Protein AF-A0A7G8BKJ7-F1 (afdb_monomer_lite)

Organism: NCBI:txid2763107

Structure (mmCIF, N/CA/C/O backbone):
data_AF-A0A7G8BKJ7-F1
#
_entry.id   AF-A0A7G8BKJ7-F1
#
loop_
_atom_site.group_PDB
_atom_site.id
_atom_site.type_symbol
_atom_site.label_atom_id
_atom_site.label_alt_id
_atom_site.label_comp_id
_atom_site.label_asym_id
_atom_site.label_entity_id
_atom_site.label_seq_id
_atom_site.pdbx_PDB_ins_code
_atom_site.Cartn_x
_atom_site.Cartn_y
_atom_site.Cartn_z
_atom_site.occupancy
_atom_site.B_iso_or_equiv
_atom_site.auth_seq_id
_atom_site.auth_comp_id
_atom_site.auth_asym_id
_atom_site.auth_atom_id
_atom_site.pdbx_PDB_model_num
ATOM 1 N N . MET A 1 1 ? 34.989 32.539 24.417 1.00 46.91 1 MET A N 1
ATOM 2 C CA . MET A 1 1 ? 33.515 32.431 24.291 1.00 46.91 1 MET A CA 1
ATOM 3 C C . MET A 1 1 ? 33.079 32.485 22.816 1.00 46.91 1 MET A C 1
ATOM 5 O O . MET A 1 1 ? 32.398 33.415 22.418 1.00 46.91 1 MET A O 1
ATOM 9 N N . LYS A 1 2 ? 33.510 31.534 21.969 1.00 46.91 2 LYS A N 1
ATOM 10 C CA . LYS A 1 2 ? 33.136 31.483 20.531 1.00 46.91 2 LYS A CA 1
ATOM 11 C C . LYS A 1 2 ? 32.786 30.071 20.021 1.00 46.91 2 LYS A C 1
ATOM 13 O O . LYS A 1 2 ? 32.393 29.918 18.876 1.00 46.91 2 LYS A O 1
ATOM 18 N N . SER A 1 3 ? 32.888 29.046 20.874 1.00 49.91 3 SER A N 1
ATOM 19 C CA . SER A 1 3 ? 32.733 27.637 20.474 1.00 49.91 3 SER A CA 1
ATOM 20 C C . SER A 1 3 ? 31.307 27.086 20.613 1.00 49.91 3 SER A C 1
ATOM 22 O O . SER A 1 3 ? 31.060 25.953 20.224 1.00 49.91 3 SER A O 1
ATOM 24 N N . LEU A 1 4 ? 30.368 27.867 21.160 1.00 51.47 4 LEU A N 1
ATOM 25 C CA . LEU A 1 4 ? 28.982 27.428 21.386 1.00 51.47 4 LEU A CA 1
ATOM 26 C C . LEU A 1 4 ? 28.062 27.651 20.175 1.00 51.47 4 LEU A C 1
ATOM 28 O O . LEU A 1 4 ? 27.013 27.023 20.099 1.00 51.47 4 LEU A O 1
ATOM 32 N N . LEU A 1 5 ? 28.453 28.486 19.202 1.00 49.88 5 LEU A N 1
ATOM 33 C CA . LEU A 1 5 ? 27.612 28.771 18.030 1.00 49.88 5 LEU A CA 1
ATOM 34 C C . LEU A 1 5 ? 27.629 27.664 16.961 1.00 49.88 5 LEU A C 1
ATOM 36 O O . LEU A 1 5 ? 26.655 27.521 16.230 1.00 49.88 5 LEU A O 1
ATOM 40 N N . PHE A 1 6 ? 28.690 26.855 16.877 1.00 50.50 6 PHE A N 1
ATOM 41 C CA . PHE A 1 6 ? 28.794 25.812 15.845 1.00 50.50 6 PHE A CA 1
ATOM 42 C C . PHE A 1 6 ? 27.978 24.548 16.157 1.00 50.50 6 PHE A C 1
ATOM 44 O O . PHE A 1 6 ? 27.612 23.821 15.238 1.00 50.50 6 PHE A O 1
ATOM 51 N N . ALA A 1 7 ? 27.637 24.303 17.426 1.00 52.19 7 ALA A N 1
ATOM 52 C CA . ALA A 1 7 ? 26.852 23.131 17.815 1.00 52.19 7 ALA A CA 1
ATOM 53 C C . ALA A 1 7 ? 25.365 23.246 17.426 1.00 52.19 7 ALA A C 1
ATOM 55 O O . ALA A 1 7 ? 24.728 22.233 17.152 1.00 52.19 7 ALA A O 1
ATOM 56 N N . LEU A 1 8 ? 24.811 24.465 17.344 1.00 50.22 8 LEU A N 1
ATOM 57 C CA . LEU A 1 8 ? 23.392 24.658 17.009 1.00 50.22 8 LEU A CA 1
ATOM 58 C C . LEU A 1 8 ? 23.067 24.375 15.534 1.00 50.22 8 LEU A C 1
ATOM 60 O O . LEU A 1 8 ? 21.949 23.975 15.221 1.00 50.22 8 LEU A O 1
ATOM 64 N N . ILE A 1 9 ? 24.035 24.544 14.629 1.00 53.88 9 ILE A N 1
ATOM 65 C CA . ILE A 1 9 ? 23.815 24.359 13.185 1.00 53.88 9 ILE A CA 1
ATOM 66 C C . ILE A 1 9 ? 23.642 22.868 12.841 1.00 53.88 9 ILE A C 1
ATOM 68 O O . ILE A 1 9 ? 22.870 22.523 11.951 1.00 53.88 9 ILE A O 1
ATOM 72 N N . PHE A 1 10 ? 24.291 21.967 13.585 1.00 51.66 10 PHE A N 1
ATOM 73 C CA . PHE A 1 10 ? 24.229 20.524 13.323 1.00 51.66 10 PHE A CA 1
ATOM 74 C C . PHE A 1 10 ? 22.927 19.860 13.797 1.00 51.66 10 PHE A C 1
ATOM 76 O O . PHE A 1 10 ? 22.530 18.829 13.259 1.00 51.66 10 PHE A O 1
ATOM 83 N N . ILE A 1 11 ? 22.242 20.447 14.782 1.00 52.88 11 ILE A N 1
ATOM 84 C CA . ILE A 1 11 ? 20.992 19.889 15.320 1.00 52.88 11 ILE A CA 1
ATOM 85 C C . ILE A 1 11 ? 19.813 20.213 14.388 1.00 52.88 11 ILE A C 1
ATOM 87 O O . ILE A 1 11 ? 18.950 19.364 14.175 1.00 52.88 11 ILE A O 1
ATOM 91 N N . ALA A 1 12 ? 19.808 21.391 13.754 1.00 51.66 12 ALA A N 1
ATOM 92 C CA . ALA A 1 12 ? 18.754 21.778 12.814 1.00 51.66 12 ALA A CA 1
ATOM 93 C C . ALA A 1 12 ? 18.733 20.923 11.531 1.00 51.66 12 ALA A C 1
ATOM 95 O O . ALA A 1 12 ? 17.670 20.724 10.949 1.00 51.66 12 ALA A O 1
ATOM 96 N N . ALA A 1 13 ? 19.875 20.369 11.108 1.00 51.59 13 ALA A N 1
ATOM 97 C CA . ALA A 1 13 ? 19.956 19.531 9.910 1.00 51.59 13 ALA A CA 1
ATOM 98 C C . ALA A 1 13 ? 19.284 18.153 10.075 1.00 51.59 13 ALA A C 1
ATOM 100 O O . ALA A 1 13 ? 18.843 17.569 9.088 1.00 51.59 13 ALA A O 1
ATOM 101 N N . GLN A 1 14 ? 19.172 17.634 11.304 1.00 48.22 14 GLN A N 1
ATOM 102 C CA . GLN A 1 14 ? 18.573 16.313 11.543 1.00 48.22 14 GLN A CA 1
ATOM 103 C C . GLN A 1 14 ? 17.040 16.343 11.635 1.00 48.22 14 GLN A C 1
ATOM 105 O O . GLN A 1 14 ? 16.407 15.300 11.522 1.00 48.22 14 GLN A O 1
ATOM 110 N N . ALA A 1 15 ? 16.430 17.522 11.791 1.00 43.72 15 ALA A N 1
ATOM 111 C CA . ALA A 1 15 ? 14.975 17.666 11.887 1.00 43.72 15 ALA A CA 1
ATOM 112 C C . ALA A 1 15 ? 14.262 17.751 10.520 1.00 43.72 15 ALA A C 1
ATOM 114 O O . ALA A 1 15 ? 13.037 17.774 10.473 1.00 43.72 15 ALA A O 1
ATOM 115 N N . ILE A 1 16 ? 15.004 17.804 9.407 1.00 48.09 16 ILE A N 1
ATOM 116 C CA . ILE A 1 16 ? 14.452 18.087 8.067 1.00 48.09 16 ILE A CA 1
ATOM 117 C C . ILE A 1 16 ? 13.970 16.813 7.341 1.00 48.09 16 ILE A C 1
ATOM 119 O O . ILE A 1 16 ? 13.274 16.899 6.335 1.00 48.09 16 ILE A O 1
ATOM 123 N N . THR A 1 17 ? 14.280 15.611 7.834 1.00 49.72 17 THR A N 1
ATOM 124 C CA . THR A 1 17 ? 14.038 14.365 7.078 1.00 49.72 17 THR A CA 1
ATOM 125 C C . THR A 1 17 ? 12.754 13.615 7.433 1.00 49.72 17 THR A C 1
ATOM 127 O O . THR A 1 17 ? 12.491 12.567 6.843 1.00 49.72 17 THR A O 1
ATOM 130 N N . MET A 1 18 ? 11.889 14.159 8.297 1.00 47.28 18 MET A N 1
ATOM 131 C CA . MET A 1 18 ? 10.463 13.802 8.263 1.00 47.28 18 MET A CA 1
ATOM 132 C C . MET A 1 18 ? 9.807 14.571 7.118 1.00 47.28 18 MET A C 1
ATOM 134 O O . MET A 1 18 ? 9.079 15.537 7.311 1.00 47.28 18 MET A O 1
ATOM 138 N N . GLN A 1 19 ? 10.148 14.174 5.897 1.00 56.09 19 GLN A N 1
ATOM 139 C CA . GLN A 1 19 ? 9.524 14.690 4.694 1.00 56.09 19 GLN A CA 1
ATOM 140 C C . GLN A 1 19 ? 8.052 14.259 4.730 1.00 56.09 19 GLN A C 1
ATOM 142 O O . GLN A 1 19 ? 7.762 13.064 4.642 1.00 56.09 19 GLN A O 1
ATOM 147 N N . ASP A 1 20 ? 7.144 15.217 4.936 1.00 70.12 20 ASP A N 1
ATOM 148 C CA . ASP A 1 20 ? 5.696 15.000 4.927 1.00 70.12 20 ASP A CA 1
ATOM 149 C C . ASP A 1 20 ? 5.305 14.308 3.616 1.00 70.12 20 ASP A C 1
ATOM 151 O O . ASP A 1 20 ? 5.249 14.928 2.550 1.00 70.12 20 ASP A O 1
ATOM 155 N N . LYS A 1 21 ? 5.067 12.991 3.670 1.00 81.12 21 LYS A N 1
ATOM 156 C CA . LYS A 1 21 ? 4.482 12.282 2.533 1.00 81.12 21 LYS A CA 1
ATOM 157 C C . LYS A 1 21 ? 3.041 12.767 2.389 1.00 81.12 21 LYS A C 1
ATOM 159 O O . LYS A 1 21 ? 2.315 12.766 3.387 1.00 81.12 21 LYS A O 1
ATOM 164 N N . PRO A 1 22 ? 2.593 13.142 1.179 1.00 87.75 22 PRO A N 1
ATOM 165 C CA . PRO A 1 22 ? 1.204 13.525 0.979 1.00 87.75 22 PRO A CA 1
ATOM 166 C C . PRO A 1 22 ? 0.294 12.373 1.411 1.00 87.75 22 PRO A C 1
ATOM 168 O O . PRO A 1 22 ? 0.518 11.220 1.036 1.00 87.75 22 PRO A O 1
ATOM 171 N N . VAL A 1 23 ? -0.714 12.678 2.228 1.00 91.75 23 VAL A N 1
ATOM 172 C CA . VAL A 1 23 ? -1.668 11.679 2.715 1.00 91.75 23 VAL A CA 1
ATOM 173 C C . VAL A 1 23 ? -2.865 11.639 1.774 1.00 91.75 23 VAL A C 1
ATOM 175 O O . VAL A 1 23 ? -3.540 12.645 1.559 1.00 91.75 23 VAL A O 1
ATOM 178 N N . VAL A 1 24 ? -3.136 10.465 1.211 1.00 93.44 24 VAL A N 1
ATOM 179 C CA . VAL A 1 24 ? -4.304 10.206 0.371 1.00 93.44 24 VAL A CA 1
ATOM 180 C C . VAL A 1 24 ? -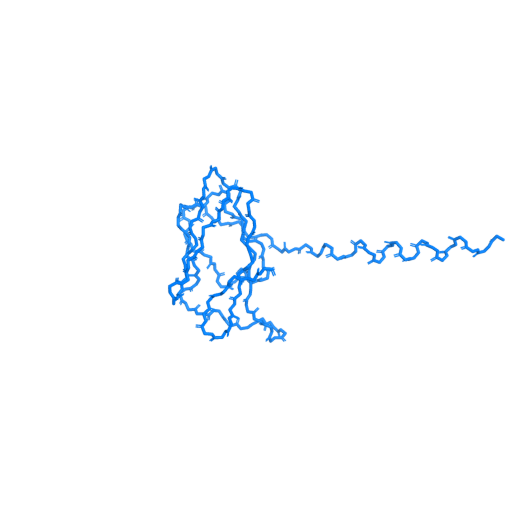5.288 9.368 1.171 1.00 93.44 24 VAL A C 1
ATOM 182 O O . VAL A 1 24 ? -5.067 8.184 1.416 1.00 93.44 24 VAL A O 1
ATOM 185 N N . HIS A 1 25 ? -6.404 9.976 1.558 1.00 93.25 25 HIS A N 1
ATOM 186 C CA . HIS A 1 25 ? -7.486 9.250 2.211 1.00 93.25 25 HIS A CA 1
ATOM 187 C C . HIS A 1 25 ? -8.281 8.468 1.173 1.00 93.25 25 HIS A C 1
ATOM 189 O O . HIS A 1 25 ? -8.832 9.046 0.226 1.00 93.25 25 HIS A O 1
ATOM 195 N N . LEU A 1 26 ? -8.363 7.150 1.350 1.00 90.69 26 LEU A N 1
ATOM 196 C CA . LEU A 1 26 ? -9.208 6.337 0.494 1.00 90.69 26 LEU A CA 1
ATOM 197 C C . LEU A 1 26 ? -10.670 6.723 0.747 1.00 90.69 26 LEU A C 1
ATOM 199 O O . LEU A 1 26 ? -11.150 6.687 1.882 1.00 90.69 26 LEU A O 1
ATOM 203 N N . LYS A 1 27 ? -11.376 7.130 -0.314 1.00 87.19 27 LYS A N 1
ATOM 204 C CA . LYS A 1 27 ? -12.787 7.517 -0.201 1.00 87.19 27 LYS A CA 1
ATOM 205 C C . LYS A 1 27 ? -13.599 6.354 0.380 1.00 87.19 27 LYS A C 1
ATOM 207 O O . LYS A 1 27 ? -13.346 5.209 -0.003 1.00 87.19 27 LYS A O 1
ATOM 212 N N . PRO A 1 28 ? -14.615 6.633 1.215 1.00 79.06 28 PRO A N 1
ATOM 213 C CA . PRO A 1 28 ? -15.561 5.612 1.643 1.00 79.06 28 PRO A CA 1
ATOM 214 C C . PRO A 1 28 ? -16.109 4.853 0.430 1.00 79.06 28 PRO A C 1
ATOM 216 O O . PRO A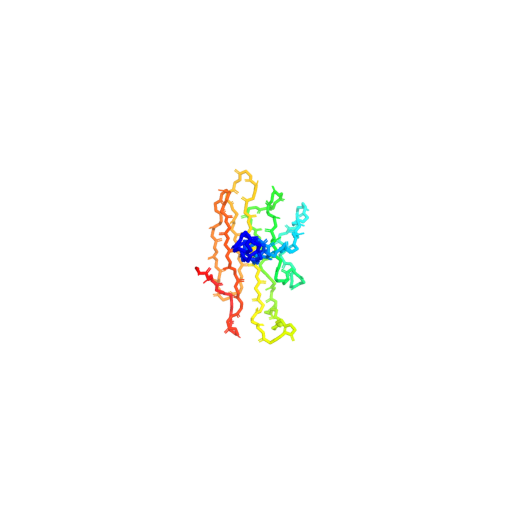 1 28 ? -16.454 5.465 -0.581 1.00 79.06 28 PRO A O 1
ATOM 219 N N . HIS A 1 29 ? -16.145 3.522 0.516 1.00 81.69 29 HIS A N 1
ATOM 220 C CA . HIS A 1 29 ? -16.561 2.605 -0.560 1.00 81.69 29 HIS A CA 1
ATOM 221 C C . HIS A 1 29 ? -15.640 2.522 -1.786 1.00 81.69 29 HIS A C 1
ATOM 223 O O . HIS A 1 29 ? -15.865 1.662 -2.639 1.00 81.69 29 HIS A O 1
ATOM 229 N N . SER A 1 30 ? -14.585 3.336 -1.878 1.00 89.31 30 SER A N 1
ATOM 230 C CA . SER A 1 30 ? -13.527 3.068 -2.846 1.00 89.31 30 SER A CA 1
ATOM 231 C C . SER A 1 30 ? -12.739 1.858 -2.377 1.00 89.31 30 SER A C 1
ATOM 233 O O . SER A 1 30 ? -12.259 1.801 -1.247 1.00 89.31 30 SER A O 1
ATOM 235 N N . ASN A 1 31 ? -12.597 0.887 -3.263 1.00 93.31 31 ASN A N 1
ATOM 236 C CA . ASN A 1 31 ? -11.788 -0.294 -3.032 1.00 93.31 31 ASN A CA 1
ATOM 237 C C . ASN A 1 31 ? -10.510 -0.266 -3.867 1.00 93.31 31 ASN A C 1
ATOM 239 O O . ASN A 1 31 ? -9.901 -1.310 -4.007 1.00 93.31 31 ASN A O 1
ATOM 243 N N . THR A 1 32 ? -10.120 0.858 -4.471 1.00 95.00 32 THR A N 1
ATOM 244 C CA . THR A 1 32 ? -8.965 0.907 -5.379 1.00 95.00 32 THR A CA 1
ATOM 245 C C . THR A 1 32 ? -8.033 2.055 -5.013 1.00 95.00 32 THR A C 1
ATOM 247 O O . THR A 1 32 ? -8.480 3.192 -4.855 1.00 95.00 32 THR A O 1
ATOM 250 N N . ILE A 1 33 ? -6.739 1.755 -4.892 1.00 94.44 33 ILE A N 1
ATOM 251 C CA . ILE A 1 33 ? -5.667 2.749 -4.779 1.00 94.44 33 ILE A CA 1
ATOM 252 C C . ILE A 1 33 ? -5.354 3.256 -6.183 1.00 94.44 33 ILE A C 1
ATOM 254 O O . ILE A 1 33 ? -5.105 2.462 -7.089 1.00 94.44 33 ILE A O 1
ATOM 258 N N . ASP A 1 34 ? -5.366 4.573 -6.369 1.00 91.69 34 ASP A N 1
ATOM 259 C CA . ASP A 1 34 ? -5.064 5.181 -7.661 1.00 91.69 34 AS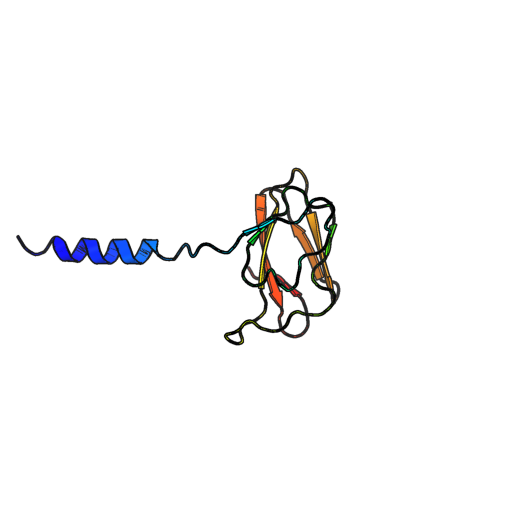P A CA 1
ATOM 260 C C . ASP A 1 34 ? -3.551 5.124 -7.939 1.00 91.69 34 ASP A C 1
ATOM 262 O O . ASP A 1 34 ? -2.715 5.321 -7.058 1.00 91.69 34 ASP A O 1
ATOM 266 N N . SER A 1 35 ? -3.191 4.910 -9.202 1.00 90.38 35 SER A N 1
ATOM 267 C CA . SER A 1 35 ? -1.841 5.134 -9.724 1.00 90.38 35 SER A CA 1
ATOM 268 C C . SER A 1 35 ? -1.273 6.521 -9.383 1.00 90.38 35 SER A C 1
ATOM 270 O O . SER A 1 35 ? -0.059 6.657 -9.210 1.00 90.38 35 SER A O 1
ATOM 272 N N . ASN A 1 36 ? -2.142 7.522 -9.217 1.00 90.38 36 ASN A N 1
ATOM 273 C CA . ASN A 1 36 ? -1.791 8.884 -8.822 1.00 90.38 36 ASN A CA 1
ATOM 274 C C . ASN A 1 36 ? -1.364 9.008 -7.351 1.00 90.38 36 ASN A C 1
ATOM 276 O O . ASN A 1 36 ? -0.732 9.996 -6.995 1.00 90.38 36 ASN A O 1
ATOM 280 N N . SER A 1 37 ? -1.623 8.010 -6.497 1.00 90.38 37 SER A N 1
ATOM 281 C CA . SER A 1 37 ? -1.173 7.979 -5.090 1.00 90.38 37 SER A CA 1
ATOM 282 C C . SER A 1 37 ? 0.323 7.661 -4.938 1.00 90.38 37 SER A C 1
ATOM 284 O O . SER A 1 37 ? 0.772 7.154 -3.911 1.00 90.38 37 SER A O 1
ATOM 286 N N . ARG A 1 38 ? 1.112 7.934 -5.976 1.00 88.69 38 ARG A N 1
ATOM 287 C CA . ARG A 1 38 ? 2.556 7.713 -6.011 1.00 88.69 38 ARG A CA 1
ATOM 288 C C . ARG A 1 38 ? 3.250 8.506 -4.907 1.00 88.69 38 ARG A C 1
ATOM 290 O O . ARG A 1 38 ? 2.928 9.671 -4.686 1.00 88.69 38 ARG A O 1
ATOM 297 N N . GLY A 1 39 ? 4.204 7.874 -4.225 1.00 88.81 39 GLY A N 1
ATOM 298 C CA . GLY A 1 39 ? 5.001 8.483 -3.154 1.00 88.81 39 GLY A CA 1
ATOM 299 C C . GLY A 1 39 ? 4.179 8.932 -1.941 1.00 88.81 39 GLY A C 1
ATOM 300 O O . GLY A 1 39 ? 4.714 9.571 -1.039 1.00 88.81 39 GLY A O 1
ATOM 301 N N . SER A 1 40 ? 2.885 8.610 -1.923 1.00 92.25 40 SER A N 1
ATOM 302 C CA . SER A 1 40 ? 1.935 9.058 -0.914 1.00 92.25 40 SER A CA 1
ATOM 303 C C . SER A 1 40 ? 1.790 8.025 0.199 1.00 92.25 40 SER A C 1
ATOM 305 O O . SER A 1 40 ? 2.103 6.843 0.022 1.00 92.25 40 SER A O 1
ATOM 307 N N . LEU A 1 41 ? 1.256 8.473 1.332 1.00 95.12 41 LEU A N 1
ATOM 308 C CA . LEU A 1 41 ? 0.702 7.607 2.363 1.00 95.12 41 LEU A CA 1
ATOM 309 C C . LEU A 1 41 ? -0.799 7.439 2.116 1.00 95.12 41 LEU A C 1
ATOM 311 O O . LEU A 1 41 ? -1.564 8.387 2.257 1.00 95.12 41 LEU A O 1
ATOM 315 N N . VAL A 1 42 ? -1.231 6.235 1.766 1.00 95.69 42 VAL A N 1
ATOM 316 C CA . VAL A 1 42 ? -2.644 5.889 1.625 1.00 95.69 42 VAL A CA 1
ATOM 317 C C . VAL A 1 42 ? -3.213 5.477 2.975 1.00 95.69 42 VAL A C 1
ATOM 319 O O . VAL A 1 42 ? -2.761 4.511 3.594 1.00 95.69 42 VAL A O 1
ATOM 322 N N . ASP A 1 43 ? -4.237 6.202 3.401 1.00 95.62 43 ASP A N 1
ATOM 323 C CA . ASP A 1 43 ? -4.978 5.964 4.632 1.00 95.62 43 ASP A CA 1
ATOM 324 C C . ASP A 1 43 ? -6.224 5.101 4.362 1.00 95.62 43 ASP A C 1
ATOM 326 O O . ASP A 1 43 ? -7.089 5.457 3.554 1.00 95.62 43 ASP A O 1
ATOM 330 N N . LEU A 1 44 ? -6.310 3.969 5.070 1.00 94.75 44 LEU A N 1
ATOM 331 C CA . LEU A 1 44 ? -7.403 2.999 4.990 1.00 94.75 44 LEU A C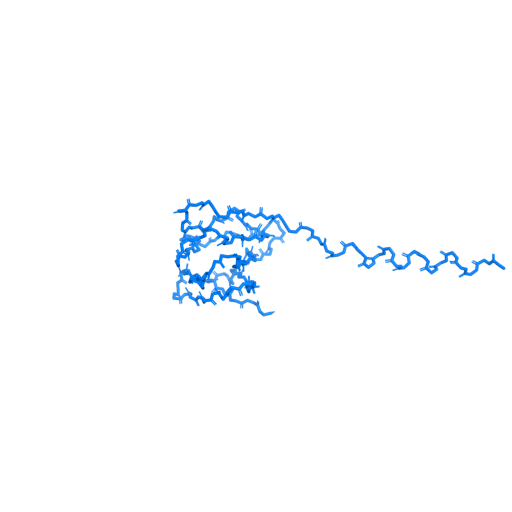A 1
ATOM 332 C C . LEU A 1 44 ? -8.451 3.115 6.115 1.00 94.75 44 LEU A C 1
ATOM 334 O O . LEU A 1 44 ? -9.188 2.158 6.345 1.00 94.75 44 LEU A O 1
ATOM 338 N N . SER A 1 45 ? -8.551 4.252 6.809 1.00 93.19 45 SER A N 1
ATOM 339 C CA . SER A 1 45 ? -9.488 4.490 7.926 1.00 93.19 45 SER A CA 1
ATOM 340 C C . SER A 1 45 ? -10.921 4.020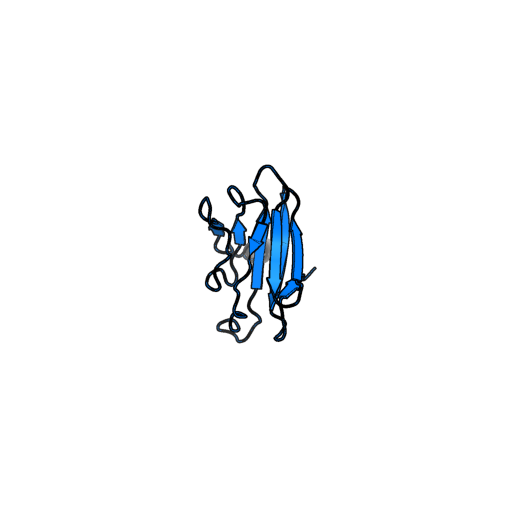 7.650 1.00 93.19 45 SER A C 1
ATOM 342 O O . SER A 1 45 ? -11.578 3.480 8.534 1.00 93.19 45 SER A O 1
ATOM 344 N N . ASN A 1 46 ? -11.394 4.200 6.412 1.00 89.81 46 ASN A N 1
ATOM 345 C CA . ASN A 1 46 ? -12.747 3.839 5.972 1.00 89.81 46 ASN A CA 1
ATOM 346 C C . ASN A 1 46 ? -12.736 2.883 4.769 1.00 89.81 46 ASN A C 1
ATOM 348 O O . ASN A 1 46 ? -13.664 2.877 3.954 1.00 89.81 46 ASN A O 1
ATOM 352 N N . ALA A 1 47 ? -11.657 2.116 4.616 1.00 91.69 47 ALA A N 1
ATOM 353 C CA . ALA A 1 47 ? -11.515 1.193 3.506 1.00 91.69 47 ALA A CA 1
ATOM 354 C C . ALA A 1 47 ? -12.415 -0.044 3.678 1.00 91.69 47 ALA A C 1
ATOM 356 O O . ALA A 1 47 ? -12.644 -0.506 4.799 1.00 91.69 47 ALA A O 1
ATOM 357 N N . PRO A 1 48 ? -12.893 -0.638 2.573 1.00 94.56 48 PRO A N 1
ATOM 358 C CA . PRO A 1 48 ? -13.483 -1.968 2.612 1.00 94.56 48 PRO A CA 1
ATOM 359 C C . PRO A 1 48 ? -12.439 -3.023 3.012 1.00 94.56 48 PRO A C 1
ATOM 361 O O . PRO A 1 48 ? -11.234 -2.811 2.900 1.00 94.56 48 PRO A O 1
ATOM 364 N N . ALA A 1 49 ? -12.905 -4.214 3.401 1.00 95.19 49 ALA A N 1
ATOM 365 C CA . ALA A 1 49 ? -12.039 -5.327 3.810 1.00 95.19 49 ALA A CA 1
ATOM 366 C C . ALA A 1 49 ? -11.039 -5.779 2.727 1.00 95.19 49 ALA A C 1
ATOM 368 O O . ALA A 1 49 ? -10.060 -6.462 3.023 1.00 95.19 49 ALA A O 1
ATOM 369 N N . THR A 1 50 ? -11.287 -5.441 1.460 1.00 96.62 50 THR A N 1
ATOM 370 C CA . THR A 1 50 ? -10.366 -5.694 0.350 1.00 96.62 50 THR A CA 1
ATOM 371 C C . THR A 1 50 ? -10.191 -4.435 -0.482 1.00 96.62 50 THR A C 1
ATOM 373 O O . THR A 1 50 ? -11.172 -3.864 -0.955 1.00 96.62 50 THR A O 1
ATOM 376 N N . VAL A 1 51 ? -8.936 -4.047 -0.687 1.00 96.81 51 VAL A N 1
ATOM 377 C CA . VAL A 1 51 ? -8.514 -2.923 -1.518 1.00 96.81 51 VAL A CA 1
ATOM 378 C C . VAL A 1 51 ? -7.586 -3.435 -2.617 1.00 96.81 51 VAL A C 1
ATOM 380 O O . VAL A 1 51 ? -6.735 -4.293 -2.398 1.00 96.81 51 VAL A O 1
ATOM 383 N N . TYR A 1 52 ? -7.754 -2.908 -3.816 1.00 96.94 52 TYR A N 1
ATOM 384 C CA . TYR A 1 52 ? -7.055 -3.285 -5.024 1.00 96.94 52 TYR A CA 1
ATOM 385 C C . TYR A 1 52 ? -6.008 -2.231 -5.372 1.00 96.94 52 TYR A C 1
ATOM 387 O O . TYR A 1 52 ? -6.254 -1.026 -5.307 1.00 96.94 52 TYR A O 1
ATOM 395 N N . LEU A 1 53 ? -4.827 -2.693 -5.756 1.00 96.00 53 LEU A N 1
ATOM 396 C CA . LEU A 1 53 ? -3.832 -1.871 -6.431 1.00 96.00 53 LEU A CA 1
ATOM 397 C C . LEU A 1 53 ? -4.259 -1.632 -7.887 1.00 96.00 53 LEU A C 1
ATOM 399 O O . LEU A 1 53 ? -5.108 -2.370 -8.404 1.00 96.00 53 LEU A O 1
ATOM 403 N N . PRO A 1 54 ? -3.673 -0.631 -8.569 1.00 94.19 54 PRO A N 1
ATOM 404 C CA . PRO A 1 54 ? -3.969 -0.371 -9.970 1.00 94.19 54 PRO A CA 1
ATOM 405 C C . PRO A 1 54 ? -3.904 -1.641 -10.828 1.00 94.19 54 PRO A C 1
ATOM 407 O O . PRO A 1 54 ? -2.976 -2.444 -10.740 1.00 94.19 54 PRO A O 1
ATOM 410 N N . ALA A 1 55 ? -4.906 -1.836 -11.686 1.00 90.25 55 ALA A N 1
ATOM 411 C CA . ALA A 1 55 ? -4.911 -2.993 -12.572 1.00 90.25 55 ALA A CA 1
ATOM 412 C C . ALA A 1 55 ? -3.733 -2.925 -13.554 1.00 90.25 55 ALA A C 1
ATOM 414 O O . ALA A 1 55 ? -3.078 -3.928 -13.798 1.00 90.25 55 ALA A O 1
ATOM 415 N N . THR A 1 56 ? -3.434 -1.753 -14.106 1.00 90.94 56 THR A N 1
ATOM 416 C CA . THR A 1 56 ? -2.247 -1.545 -14.942 1.00 90.94 56 THR A CA 1
ATOM 417 C C . THR A 1 56 ? -1.086 -1.117 -14.059 1.00 90.94 56 THR A C 1
ATOM 419 O O . THR A 1 56 ? -1.261 -0.233 -13.223 1.00 90.94 56 THR A O 1
ATOM 422 N N . LEU A 1 57 ? 0.091 -1.729 -14.246 1.00 90.00 57 LEU A N 1
ATOM 423 C CA . LEU A 1 57 ? 1.279 -1.361 -13.480 1.00 90.00 57 LEU A CA 1
ATOM 424 C C . LEU A 1 57 ? 1.589 0.125 -13.693 1.00 90.00 57 LEU A C 1
ATOM 426 O O . LEU A 1 57 ? 1.758 0.546 -14.841 1.00 90.00 57 LEU A O 1
ATOM 430 N N . PRO A 1 58 ? 1.643 0.920 -12.613 1.00 89.44 58 PRO A N 1
ATOM 431 C CA . PRO A 1 58 ? 1.976 2.326 -12.713 1.00 89.44 58 PRO A CA 1
ATOM 432 C C . PRO A 1 58 ? 3.373 2.526 -13.296 1.00 89.44 58 PRO A C 1
ATOM 434 O O . PRO A 1 58 ? 4.293 1.749 -13.032 1.00 89.44 58 PRO A O 1
ATOM 437 N N . VAL A 1 59 ? 3.530 3.606 -14.058 1.00 87.50 59 VAL A N 1
ATOM 438 C CA . VAL A 1 59 ? 4.834 4.003 -14.599 1.00 87.50 59 VAL A CA 1
ATOM 439 C C . VAL A 1 59 ? 5.778 4.460 -13.471 1.00 87.50 59 VAL A C 1
ATOM 441 O O . VAL A 1 59 ? 5.288 4.841 -12.401 1.00 87.50 59 VAL A O 1
ATOM 444 N N . PRO A 1 60 ? 7.105 4.446 -13.688 1.00 82.38 60 PRO A N 1
ATOM 445 C CA . PRO A 1 60 ? 8.095 5.013 -12.768 1.00 82.38 60 PRO A CA 1
ATOM 446 C C . PRO A 1 60 ? 7.804 6.467 -12.359 1.00 82.38 60 PRO A C 1
ATOM 448 O O . PRO A 1 60 ? 7.028 7.176 -13.016 1.00 82.38 60 PRO A O 1
ATOM 451 N N . ASP A 1 61 ? 8.402 6.902 -11.250 1.00 78.88 61 ASP A N 1
ATOM 452 C CA . ASP A 1 61 ? 8.379 8.291 -10.797 1.00 78.88 61 ASP A CA 1
ATOM 453 C C . ASP A 1 61 ? 9.111 9.244 -11.766 1.00 78.88 61 ASP A C 1
ATOM 455 O O . ASP A 1 61 ? 9.670 8.821 -12.779 1.00 78.88 61 ASP A O 1
ATOM 459 N N . ALA A 1 62 ? 9.024 10.552 -11.504 1.00 77.00 62 ALA A N 1
ATOM 460 C CA . ALA A 1 62 ? 9.614 11.572 -12.376 1.00 77.00 62 ALA A CA 1
ATOM 461 C C . ALA A 1 62 ? 11.152 11.499 -12.428 1.00 77.00 62 ALA A C 1
ATOM 463 O O . ALA A 1 62 ? 11.743 11.924 -13.418 1.00 77.00 62 ALA A O 1
ATOM 464 N N . ASP A 1 63 ? 11.770 10.911 -11.403 1.00 80.94 63 ASP A N 1
ATOM 465 C CA . ASP A 1 63 ? 13.213 10.718 -11.273 1.00 80.94 63 ASP A CA 1
ATOM 466 C C . ASP A 1 63 ? 13.656 9.339 -11.809 1.00 80.94 63 ASP A C 1
ATOM 468 O O . ASP A 1 63 ? 14.827 8.967 -11.718 1.00 80.94 63 ASP A O 1
ATOM 472 N N . GLY A 1 64 ? 12.728 8.563 -12.387 1.00 81.44 64 GLY A N 1
ATOM 473 C CA . GLY A 1 64 ? 12.967 7.216 -12.910 1.00 81.44 64 GLY A CA 1
ATOM 474 C C . GLY A 1 64 ? 12.977 6.113 -11.845 1.00 81.44 64 GLY A C 1
ATOM 475 O O . GLY A 1 64 ? 13.242 4.953 -12.169 1.00 81.44 64 GLY A O 1
ATOM 476 N N . GLY A 1 65 ? 12.671 6.442 -10.591 1.00 84.69 65 GLY A N 1
ATOM 477 C CA . GLY A 1 65 ? 12.488 5.496 -9.500 1.00 84.69 65 GLY A CA 1
ATOM 478 C C . GLY A 1 65 ? 11.197 4.679 -9.636 1.00 84.69 65 GLY A C 1
ATOM 479 O O . GLY A 1 65 ? 10.273 5.041 -10.370 1.00 84.69 65 GLY A O 1
ATOM 480 N N . PRO A 1 66 ? 11.101 3.519 -8.967 1.00 90.12 66 PRO A N 1
ATOM 481 C CA . PRO A 1 66 ? 9.906 2.692 -9.044 1.00 90.12 66 PRO A CA 1
ATOM 482 C C . PRO A 1 66 ? 8.704 3.426 -8.445 1.00 90.12 66 PRO A C 1
ATOM 484 O O . PRO A 1 66 ? 8.810 4.074 -7.402 1.00 90.12 66 PRO A O 1
ATOM 487 N N . TRP A 1 67 ? 7.523 3.248 -9.046 1.00 92.94 67 TRP A N 1
ATOM 488 C CA . TRP A 1 67 ? 6.291 3.640 -8.368 1.00 92.94 67 TRP A CA 1
ATOM 489 C C . TRP A 1 67 ? 6.228 2.945 -7.012 1.00 92.94 67 TRP A C 1
ATOM 491 O O . TRP A 1 67 ? 6.412 1.727 -6.927 1.00 92.94 67 TRP A O 1
ATOM 501 N N . SER A 1 68 ? 5.952 3.714 -5.967 1.00 93.81 68 SER A N 1
ATOM 502 C CA . SER A 1 68 ? 5.773 3.188 -4.624 1.00 93.81 68 SER A CA 1
ATOM 503 C C . SER A 1 68 ? 4.678 3.934 -3.880 1.00 93.81 68 SER A C 1
ATOM 505 O O . SER A 1 68 ? 4.340 5.071 -4.222 1.00 93.81 68 SER A O 1
ATOM 507 N N . VAL A 1 69 ? 4.113 3.273 -2.878 1.00 94.62 69 VAL A N 1
ATOM 508 C CA . VAL A 1 69 ? 3.084 3.817 -1.999 1.00 94.62 69 VAL A CA 1
ATOM 509 C C . VAL A 1 69 ? 3.248 3.217 -0.607 1.00 94.62 69 VAL A C 1
ATOM 511 O O . VAL A 1 69 ? 3.532 2.023 -0.460 1.00 94.62 69 VAL A O 1
ATOM 514 N N . ASP A 1 70 ? 3.057 4.039 0.416 1.00 95.88 70 ASP A N 1
ATOM 515 C CA . ASP A 1 70 ? 2.890 3.544 1.778 1.00 95.88 70 ASP A CA 1
ATOM 516 C C . ASP A 1 70 ? 1.403 3.346 2.023 1.00 95.88 70 ASP A C 1
ATOM 518 O O . ASP A 1 70 ? 0.599 4.205 1.677 1.00 95.88 70 ASP A O 1
ATOM 522 N N . VAL A 1 71 ? 1.012 2.239 2.637 1.00 96.31 71 VAL A N 1
ATOM 523 C CA . VAL A 1 71 ? -0.391 1.964 2.947 1.00 96.31 71 VAL A CA 1
ATOM 524 C C . VAL A 1 71 ? -0.514 1.708 4.432 1.00 96.31 71 VAL A C 1
ATOM 526 O O . VAL A 1 71 ? 0.134 0.798 4.953 1.00 96.31 71 VAL A O 1
ATOM 529 N N . LYS A 1 72 ? -1.346 2.496 5.113 1.00 96.69 72 LYS A N 1
ATOM 530 C CA . LYS A 1 72 ? -1.556 2.384 6.554 1.00 96.69 72 LYS A CA 1
ATOM 531 C C . LYS A 1 72 ? -3.010 2.105 6.888 1.00 96.69 72 LYS A C 1
ATOM 533 O O . LYS A 1 72 ? -3.919 2.793 6.424 1.00 96.69 72 LYS A O 1
ATOM 538 N N . ASN A 1 73 ? -3.216 1.098 7.730 1.00 96.62 73 ASN A N 1
ATOM 539 C CA . ASN A 1 73 ? -4.540 0.734 8.203 1.00 96.62 73 ASN A CA 1
ATOM 540 C C . ASN A 1 73 ? -4.878 1.437 9.518 1.00 96.62 73 ASN A C 1
ATOM 542 O O . ASN A 1 73 ? -4.415 1.040 10.583 1.00 96.62 73 ASN A O 1
ATOM 546 N N . PHE A 1 74 ? -5.706 2.471 9.431 1.00 95.00 74 PHE A N 1
ATOM 547 C CA . PHE A 1 74 ? -6.273 3.173 10.583 1.00 95.00 74 PHE A CA 1
ATOM 548 C C . PHE A 1 74 ? -7.713 2.736 10.902 1.00 95.00 74 PHE A C 1
ATOM 550 O O . PHE A 1 74 ? -8.321 3.260 11.832 1.00 95.00 74 PHE A O 1
ATOM 557 N N . GLY A 1 75 ? -8.269 1.800 10.128 1.00 93.12 75 GLY A N 1
ATOM 558 C CA . GLY A 1 75 ? -9.622 1.293 10.315 1.00 93.12 75 GLY A CA 1
ATOM 559 C C . GLY A 1 75 ? -9.735 0.305 11.483 1.00 93.12 75 GLY A C 1
ATOM 560 O O . GLY A 1 75 ? -8.738 -0.066 12.104 1.00 93.12 75 GLY A O 1
ATOM 561 N N . PRO A 1 76 ? -10.955 -0.168 11.783 1.00 94.75 76 PRO A N 1
ATOM 562 C CA . PRO A 1 76 ? -11.210 -1.038 12.932 1.00 94.75 76 PRO A CA 1
ATOM 563 C C . PRO A 1 76 ? -10.856 -2.517 12.696 1.00 94.75 76 PRO A C 1
ATOM 565 O O . PRO A 1 76 ? -10.891 -3.306 13.637 1.00 94.75 76 PRO A O 1
ATOM 568 N N . ALA A 1 77 ? -10.553 -2.921 11.459 1.00 95.94 77 ALA A N 1
ATOM 569 C CA . ALA A 1 77 ? -10.327 -4.317 11.086 1.00 95.94 77 ALA A CA 1
ATOM 570 C C . ALA A 1 77 ? -9.171 -4.459 10.080 1.00 95.94 77 ALA A C 1
ATOM 572 O O . ALA A 1 77 ? -8.850 -3.494 9.382 1.00 95.94 77 ALA A O 1
ATOM 573 N N . PRO A 1 78 ? -8.543 -5.646 9.968 1.00 97.06 78 PRO A N 1
ATOM 574 C CA . PRO A 1 78 ? -7.526 -5.902 8.952 1.00 97.06 78 PRO A CA 1
ATOM 575 C C . PRO A 1 78 ? -8.049 -5.698 7.524 1.00 97.06 78 PRO A C 1
ATOM 577 O O . PRO A 1 78 ? -9.181 -6.071 7.213 1.00 97.06 78 PRO A O 1
ATOM 580 N N . VAL A 1 79 ? -7.200 -5.164 6.643 1.00 97.00 79 VAL A N 1
ATOM 581 C CA . VAL A 1 79 ? -7.527 -4.931 5.227 1.00 97.00 79 VAL A CA 1
ATOM 582 C C . VAL A 1 79 ? -6.613 -5.763 4.339 1.00 97.00 79 VAL A C 1
ATOM 584 O O . VAL A 1 79 ? -5.390 -5.752 4.494 1.00 97.00 79 VAL A O 1
ATOM 587 N N . LYS A 1 80 ? -7.202 -6.482 3.383 1.00 97.81 80 LYS A N 1
ATOM 588 C CA . LYS A 1 80 ? -6.467 -7.214 2.353 1.00 97.81 80 LYS A CA 1
ATOM 589 C C . LYS A 1 80 ? -6.151 -6.290 1.180 1.00 97.81 80 LYS A C 1
ATOM 591 O O . LYS A 1 80 ? -7.065 -5.751 0.565 1.00 97.81 80 LYS A O 1
ATOM 596 N N . ILE A 1 81 ? -4.879 -6.165 0.825 1.00 97.12 81 ILE A N 1
ATOM 597 C CA . ILE A 1 81 ? -4.437 -5.544 -0.423 1.00 97.12 81 ILE A CA 1
ATOM 598 C C . ILE A 1 81 ? -4.263 -6.621 -1.482 1.00 97.12 81 ILE A C 1
ATOM 600 O O . ILE A 1 81 ? -3.614 -7.638 -1.233 1.00 97.12 81 ILE A O 1
ATOM 604 N N . VAL A 1 82 ? -4.827 -6.397 -2.664 1.00 97.12 82 VAL A N 1
ATOM 605 C CA . VAL A 1 82 ? -4.726 -7.299 -3.814 1.00 97.12 82 VAL A CA 1
ATOM 606 C C . VAL A 1 82 ? -4.135 -6.544 -4.993 1.00 97.12 82 VAL A C 1
ATOM 608 O O . VAL A 1 82 ? -4.607 -5.473 -5.359 1.00 97.12 82 VAL A O 1
ATOM 611 N N . GLY A 1 83 ? -3.106 -7.110 -5.606 1.00 94.25 83 GLY A N 1
ATOM 612 C CA . GLY A 1 83 ? -2.507 -6.599 -6.832 1.00 94.25 83 GLY A CA 1
ATOM 613 C C . GLY A 1 83 ? -2.489 -7.654 -7.930 1.00 94.25 83 GLY A C 1
ATOM 614 O O . GLY A 1 83 ? -2.996 -8.767 -7.777 1.00 94.25 83 GLY A O 1
ATOM 615 N N . ARG A 1 84 ? -1.876 -7.306 -9.062 1.00 89.75 84 ARG A N 1
ATOM 616 C CA . ARG A 1 84 ? -1.600 -8.273 -10.131 1.00 89.75 84 ARG A CA 1
ATOM 617 C C . ARG A 1 84 ? -0.570 -9.323 -9.706 1.00 89.75 84 ARG A C 1
ATOM 619 O O . ARG A 1 84 ? 0.109 -9.172 -8.697 1.00 89.75 84 ARG A O 1
ATOM 626 N N . GLN A 1 85 ? -0.458 -10.377 -10.521 1.00 85.38 85 GLN A N 1
ATOM 627 C CA . GLN A 1 85 ? 0.527 -11.457 -10.361 1.00 85.38 85 GLN A CA 1
ATOM 628 C C . GLN A 1 85 ? 0.469 -12.131 -8.986 1.00 85.38 85 GLN A C 1
ATOM 630 O O . GLN A 1 85 ? 1.490 -12.430 -8.378 1.00 85.38 85 GLN A O 1
ATOM 635 N N . ASN A 1 86 ? -0.749 -12.366 -8.494 1.00 86.38 86 ASN A N 1
ATOM 636 C CA . ASN A 1 86 ? -1.006 -12.981 -7.191 1.00 86.38 86 ASN A CA 1
ATOM 637 C C . ASN A 1 86 ? -0.461 -12.184 -5.996 1.00 86.38 86 ASN A C 1
ATOM 639 O O . ASN A 1 86 ? -0.412 -12.722 -4.887 1.00 86.38 86 ASN A O 1
ATOM 643 N N . PHE A 1 87 ? -0.101 -10.907 -6.178 1.00 94.69 87 PHE A N 1
ATOM 644 C CA . PHE A 1 87 ? 0.262 -10.054 -5.058 1.00 94.69 87 PHE A CA 1
ATOM 645 C C . PHE A 1 87 ? -0.918 -9.945 -4.096 1.00 94.69 87 PHE A C 1
ATOM 647 O O . PHE A 1 87 ? -2.019 -9.524 -4.463 1.00 94.69 87 PHE A O 1
ATOM 654 N N . ASN A 1 88 ? -0.674 -10.327 -2.851 1.00 96.25 88 ASN A N 1
ATOM 655 C CA . ASN A 1 88 ? -1.631 -10.196 -1.776 1.00 96.25 88 ASN A CA 1
ATOM 656 C C . ASN A 1 88 ? -0.889 -9.876 -0.480 1.00 96.25 88 ASN A C 1
ATOM 658 O O . ASN A 1 88 ? 0.153 -10.461 -0.194 1.00 96.25 88 ASN A O 1
ATOM 662 N N . ALA A 1 89 ? -1.428 -8.937 0.286 1.00 96.56 89 ALA A N 1
ATOM 663 C CA . ALA A 1 89 ? -0.913 -8.579 1.597 1.00 96.56 89 ALA A CA 1
ATOM 664 C C . ALA A 1 89 ? -2.083 -8.352 2.551 1.00 96.56 89 ALA A C 1
ATOM 666 O O . ALA A 1 89 ? -3.121 -7.830 2.149 1.00 96.56 89 ALA A O 1
ATOM 667 N N . LEU A 1 90 ? -1.924 -8.738 3.813 1.00 97.56 90 LEU A N 1
ATOM 668 C CA . LEU A 1 90 ? -2.875 -8.416 4.871 1.00 97.56 90 LEU A CA 1
ATOM 669 C C . LEU A 1 90 ? -2.258 -7.334 5.756 1.00 97.56 90 LEU A C 1
ATOM 671 O O . LEU A 1 90 ? -1.148 -7.514 6.253 1.00 97.56 90 LEU A O 1
ATOM 675 N N . ILE A 1 91 ? -2.967 -6.223 5.940 1.00 96.69 91 ILE A N 1
ATOM 676 C CA . ILE A 1 91 ? -2.529 -5.108 6.783 1.00 96.69 91 ILE A CA 1
ATOM 677 C C . ILE A 1 91 ? -3.361 -5.106 8.063 1.00 96.69 91 ILE A C 1
ATOM 679 O O . ILE A 1 91 ? -4.563 -4.820 8.032 1.00 96.69 91 ILE A O 1
ATOM 683 N N . SER A 1 92 ? -2.722 -5.400 9.192 1.00 97.81 92 SER A N 1
ATOM 684 C CA . SER A 1 92 ? -3.344 -5.316 10.518 1.00 97.81 92 SER A CA 1
ATOM 685 C C . SER A 1 92 ? -3.625 -3.867 10.923 1.00 97.81 92 SER A C 1
ATOM 687 O O . SER A 1 92 ? -3.019 -2.934 10.401 1.00 97.81 92 SER A O 1
ATOM 689 N N . VAL A 1 93 ? -4.533 -3.663 11.877 1.00 96.69 93 VAL A N 1
ATOM 690 C CA . VAL A 1 93 ? -4.838 -2.327 12.416 1.00 96.69 93 VAL A CA 1
ATOM 691 C C . VAL A 1 93 ? -3.573 -1.689 13.003 1.00 96.69 93 VAL A C 1
ATOM 693 O O . VAL A 1 93 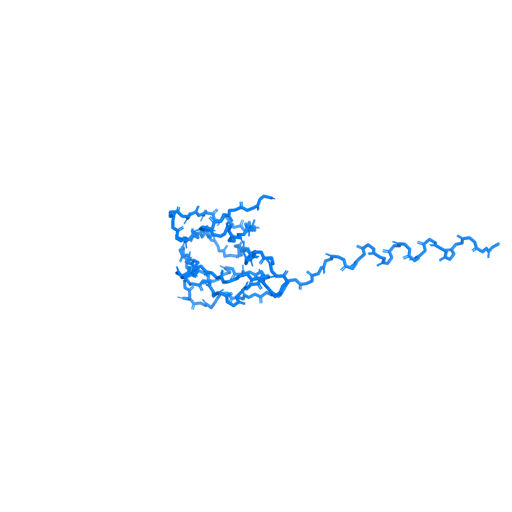? -2.830 -2.330 13.744 1.00 96.69 93 VAL A O 1
ATOM 696 N N . GLY A 1 94 ? -3.311 -0.433 12.645 1.00 94.62 94 GLY A N 1
ATOM 697 C CA . GLY A 1 94 ? -2.128 0.335 13.039 1.00 94.62 94 GLY A CA 1
ATOM 698 C C . GLY A 1 94 ? -0.869 0.057 12.211 1.00 94.62 94 GLY A C 1
ATOM 699 O O . GLY A 1 94 ? 0.108 0.796 12.340 1.00 94.62 94 GLY A O 1
ATOM 700 N N . GLN A 1 95 ? -0.879 -0.961 11.346 1.00 95.88 95 GLN A N 1
ATOM 701 C CA . GLN A 1 95 ? 0.274 -1.335 10.532 1.00 95.88 95 GLN A CA 1
ATOM 702 C C . GLN A 1 95 ? 0.398 -0.445 9.290 1.00 95.88 95 GLN A C 1
ATOM 704 O O . GLN A 1 95 ? -0.596 -0.118 8.636 1.00 95.88 95 GLN A O 1
ATOM 709 N N . THR A 1 96 ? 1.643 -0.123 8.940 1.00 95.50 96 THR A N 1
ATOM 710 C CA . THR A 1 96 ? 2.021 0.452 7.646 1.00 95.50 96 THR A CA 1
ATOM 711 C C . THR A 1 96 ? 2.795 -0.586 6.846 1.00 95.50 96 THR A C 1
ATOM 713 O O . THR A 1 96 ? 3.656 -1.270 7.400 1.00 95.50 96 THR A O 1
ATOM 716 N N . ILE A 1 97 ? 2.525 -0.690 5.549 1.00 96.19 97 ILE A N 1
ATOM 717 C CA . ILE A 1 97 ? 3.356 -1.444 4.607 1.00 96.19 97 ILE A CA 1
ATOM 718 C C . ILE A 1 97 ? 3.834 -0.535 3.481 1.00 96.19 97 ILE A C 1
ATOM 720 O O . ILE A 1 97 ? 3.129 0.394 3.093 1.00 96.19 97 ILE A O 1
ATOM 724 N N . HIS A 1 98 ? 5.013 -0.828 2.942 1.00 96.00 98 HIS A N 1
ATOM 725 C CA . HIS A 1 98 ? 5.550 -0.147 1.773 1.00 96.00 98 HIS A CA 1
ATOM 726 C C . HIS A 1 98 ? 5.462 -1.078 0.558 1.00 96.00 98 HIS A C 1
ATOM 728 O O . HIS A 1 98 ? 5.981 -2.199 0.578 1.00 96.00 98 HIS A O 1
ATOM 734 N N . ILE A 1 99 ? 4.767 -0.625 -0.484 1.00 95.31 99 ILE A N 1
ATOM 735 C CA . ILE A 1 99 ? 4.539 -1.372 -1.725 1.00 95.31 99 ILE A CA 1
ATOM 736 C C . ILE A 1 99 ? 5.249 -0.637 -2.854 1.00 95.31 99 ILE A C 1
ATOM 738 O O . ILE A 1 99 ? 5.082 0.572 -2.997 1.00 95.31 99 ILE A O 1
ATOM 742 N N . LEU A 1 100 ? 5.992 -1.358 -3.692 1.00 94.19 100 LEU A N 1
ATOM 743 C CA . LEU A 1 100 ? 6.614 -0.797 -4.893 1.00 94.19 100 LEU A CA 1
ATOM 744 C C . LEU A 1 100 ? 6.434 -1.693 -6.117 1.00 94.19 100 LEU A C 1
ATOM 746 O O . LEU A 1 100 ? 6.120 -2.878 -5.995 1.00 94.19 100 LEU A O 1
ATOM 750 N N . VAL A 1 101 ? 6.649 -1.120 -7.300 1.00 93.12 101 VAL A N 1
ATOM 751 C CA . VAL A 1 101 ? 6.674 -1.841 -8.579 1.00 93.12 101 VAL A CA 1
ATOM 752 C C . VAL A 1 101 ? 8.112 -2.199 -8.948 1.00 93.12 101 VAL A C 1
ATOM 754 O O . VAL A 1 101 ? 8.954 -1.316 -9.072 1.00 93.12 101 VAL A O 1
ATOM 757 N N . ASN A 1 102 ? 8.402 -3.483 -9.172 1.00 88.69 102 ASN A N 1
ATOM 758 C CA . ASN A 1 102 ? 9.744 -3.964 -9.548 1.00 88.69 102 ASN A CA 1
ATOM 759 C C . ASN A 1 102 ? 9.926 -4.174 -11.069 1.00 88.69 102 ASN A C 1
ATOM 761 O O . ASN A 1 102 ? 10.784 -4.940 -11.499 1.00 88.69 102 ASN A O 1
ATOM 765 N N . GLY A 1 103 ? 9.074 -3.551 -11.885 1.00 82.50 103 GLY A N 1
ATOM 766 C CA . GLY A 1 103 ? 9.037 -3.705 -13.344 1.00 82.50 103 GLY A CA 1
ATOM 767 C C . GLY A 1 103 ? 8.212 -4.897 -13.837 1.00 82.50 103 GLY A C 1
ATOM 768 O O . GLY A 1 103 ? 7.704 -4.854 -14.955 1.00 82.50 103 GLY A O 1
ATOM 769 N N . GLN A 1 104 ? 8.010 -5.924 -13.008 1.00 86.56 104 GLN A N 1
ATOM 770 C CA . GLN A 1 104 ? 7.151 -7.064 -13.341 1.00 86.56 104 GLN A CA 1
ATOM 771 C C . GLN A 1 104 ? 5.841 -7.049 -12.563 1.00 86.56 104 GLN A C 1
ATOM 773 O O . GLN A 1 104 ? 4.812 -7.390 -13.135 1.00 86.56 104 GLN A O 1
ATOM 778 N N . GLY A 1 105 ? 5.853 -6.616 -11.305 1.00 92.31 105 GLY A N 1
ATOM 779 C CA . GLY A 1 105 ? 4.687 -6.659 -10.437 1.00 92.31 105 GLY A CA 1
ATOM 780 C C . GLY A 1 105 ? 4.852 -5.813 -9.184 1.00 92.31 105 GLY A C 1
ATOM 781 O O . GLY A 1 105 ? 5.782 -5.014 -9.063 1.00 92.31 105 GLY A O 1
ATOM 782 N N . TYR A 1 106 ? 3.923 -6.004 -8.252 1.00 95.06 106 TYR A N 1
ATOM 783 C CA . TYR A 1 106 ? 3.974 -5.393 -6.930 1.00 95.06 106 TYR A CA 1
ATOM 784 C C . TYR A 1 106 ? 4.798 -6.250 -5.978 1.00 95.06 106 TYR A C 1
ATOM 786 O O . TYR A 1 106 ? 4.675 -7.475 -5.979 1.00 95.06 106 TYR A O 1
ATOM 794 N N . VAL A 1 107 ? 5.602 -5.605 -5.140 1.00 94.94 107 VAL A N 1
ATOM 795 C CA . VAL A 1 107 ? 6.370 -6.259 -4.078 1.00 94.94 107 VAL A CA 1
ATOM 796 C C . VAL A 1 107 ? 6.293 -5.451 -2.789 1.00 94.94 107 VAL A C 1
ATOM 798 O O . VAL A 1 107 ? 6.147 -4.227 -2.815 1.00 94.94 107 VAL A O 1
ATOM 801 N N . LEU A 1 108 ? 6.394 -6.151 -1.659 1.00 94.44 108 LEU A N 1
ATOM 802 C CA . LEU A 1 108 ? 6.587 -5.528 -0.355 1.00 94.44 108 LEU A CA 1
ATOM 803 C C . LEU A 1 108 ? 8.066 -5.202 -0.183 1.00 94.44 108 LEU A C 1
ATOM 805 O O . LEU A 1 108 ? 8.923 -6.038 -0.476 1.00 94.44 108 LEU A O 1
ATOM 809 N N . LYS A 1 109 ? 8.359 -4.005 0.314 1.00 88.00 109 LYS A N 1
ATOM 810 C CA . LYS A 1 109 ? 9.708 -3.630 0.730 1.00 88.00 109 LYS A CA 1
ATOM 811 C C . LYS A 1 109 ? 9.715 -3.434 2.242 1.00 88.00 109 LYS A C 1
ATOM 813 O O . LYS A 1 109 ? 8.874 -2.716 2.780 1.00 88.00 109 LYS A O 1
ATOM 818 N N . HIS A 1 110 ? 10.627 -4.157 2.884 1.00 63.28 110 HIS A N 1
ATOM 819 C CA . HIS A 1 110 ? 10.884 -4.110 4.318 1.00 63.28 110 HIS A CA 1
ATOM 820 C C . HIS A 1 110 ? 11.787 -2.931 4.673 1.00 63.28 110 HIS A C 1
ATOM 822 O O . HIS A 1 110 ? 12.646 -2.578 3.828 1.00 63.28 110 HIS A O 1
#

Sequence (110 aa):
MKSLLFALIFIAAQAITMQDKPVVHLKPHSNTIDSNSRGSLVDLSNAPATVYLPATLPVPDADGGPWSVDVKNFGPAPVKIVGRQNFNALISVGQTIHILVNGQGYVLKH

Secondary structure (DSSP, 8-state):
--SSHHHHHHHHGGGS----PPEEEPPTT--B--TT-TT-EEE-TT--SEEE--SSPPPPPTTSPPPEEEEE--SSS-EEEE-STT-EEEE-TT-EEEEEE-SSSEEEE-

pLDDT: mean 84.31, std 16.64, range [43.72, 97.81]

Radius of gyration: 17.92 Å; chains: 1; bounding box: 50×45×39 Å

Foldseek 3Di:
DPPVVVVVVVVVVVVPPVPQAAEDEQPAPAQEDDLVCFSHEYECQRHDQHHEYDQDQRAADPVRHWGKYKYAYQHPAWHWYDYPPRDIDIHGHGDIWMWTDPPPIIDTDD